Protein AF-A0A9D9QPD4-F1 (afdb_monomer)

Structure (mmCIF, N/CA/C/O backbone):
data_AF-A0A9D9QPD4-F1
#
_entry.id   AF-A0A9D9QPD4-F1
#
loop_
_atom_site.group_PDB
_atom_site.id
_atom_site.type_symbol
_atom_site.label_atom_id
_atom_site.label_alt_id
_atom_site.label_comp_id
_atom_site.label_asym_id
_atom_site.label_entity_id
_atom_site.label_seq_id
_atom_site.pdbx_PDB_ins_code
_atom_site.Cartn_x
_atom_site.Cartn_y
_atom_site.Cartn_z
_atom_site.occupancy
_atom_site.B_iso_or_equiv
_atom_site.auth_seq_id
_atom_site.auth_comp_id
_atom_site.auth_asym_id
_atom_site.auth_atom_id
_atom_site.pdbx_PDB_model_num
ATOM 1 N N . MET A 1 1 ? -30.833 -3.979 -1.685 1.00 44.59 1 MET A N 1
ATOM 2 C CA . MET A 1 1 ? -29.362 -3.898 -1.859 1.00 44.59 1 MET A CA 1
ATOM 3 C C . MET A 1 1 ? -28.664 -4.572 -0.679 1.00 44.59 1 MET A C 1
ATOM 5 O O . MET A 1 1 ? -28.770 -4.074 0.435 1.00 44.59 1 MET A O 1
ATOM 9 N N . LYS A 1 2 ? -27.985 -5.711 -0.883 1.00 48.25 2 LYS A N 1
ATOM 10 C CA . LYS A 1 2 ? -27.146 -6.336 0.158 1.00 48.25 2 LYS A CA 1
ATOM 11 C C . LYS A 1 2 ? -25.923 -5.444 0.402 1.00 48.25 2 LYS A C 1
ATOM 13 O O . LYS A 1 2 ? -25.152 -5.210 -0.525 1.00 48.25 2 LYS A O 1
ATOM 18 N N . LYS A 1 3 ? -25.728 -4.946 1.628 1.00 60.19 3 LYS A N 1
ATOM 19 C CA . LYS A 1 3 ? -24.454 -4.318 2.011 1.00 60.19 3 LYS A CA 1
ATOM 20 C C . LYS A 1 3 ? -23.377 -5.399 1.958 1.00 60.19 3 LYS A C 1
ATOM 22 O O . LYS A 1 3 ? -23.458 -6.372 2.701 1.00 60.19 3 LYS A O 1
ATOM 27 N N . ILE A 1 4 ? -22.383 -5.236 1.087 1.00 68.31 4 ILE A N 1
ATOM 28 C CA . ILE A 1 4 ? -21.184 -6.077 1.100 1.00 68.31 4 ILE A CA 1
ATOM 29 C C . ILE A 1 4 ? -20.449 -5.763 2.405 1.00 68.31 4 ILE A C 1
ATOM 31 O O . ILE A 1 4 ? -19.810 -4.717 2.543 1.00 68.31 4 ILE A O 1
ATOM 35 N N . VAL A 1 5 ? -20.601 -6.641 3.395 1.00 77.00 5 VAL A N 1
ATOM 36 C CA . VAL A 1 5 ? -19.875 -6.538 4.659 1.00 77.00 5 VAL A CA 1
ATOM 37 C C . VAL A 1 5 ? -18.474 -7.071 4.404 1.00 77.00 5 VAL A C 1
ATOM 39 O O . VAL A 1 5 ? -18.259 -8.273 4.277 1.00 77.00 5 VAL A O 1
ATOM 42 N N . VAL A 1 6 ? -17.514 -6.159 4.284 1.00 82.56 6 VAL A N 1
ATOM 43 C CA . VAL A 1 6 ? -16.104 -6.538 4.212 1.00 82.56 6 VAL A CA 1
ATOM 44 C C . VAL A 1 6 ? -15.693 -7.078 5.578 1.00 82.56 6 VAL A C 1
ATOM 46 O O . VAL A 1 6 ? -15.839 -6.385 6.587 1.00 82.56 6 VAL A O 1
ATOM 49 N N . THR A 1 7 ? -15.202 -8.315 5.605 1.00 88.31 7 THR A N 1
ATOM 50 C CA . THR A 1 7 ? -14.718 -8.971 6.821 1.00 88.31 7 THR A CA 1
ATOM 51 C C . THR A 1 7 ? -13.210 -8.781 6.967 1.00 88.31 7 THR A C 1
ATOM 53 O O . THR A 1 7 ? -12.479 -8.653 5.983 1.00 88.31 7 THR A O 1
ATOM 56 N N . LYS A 1 8 ? -12.729 -8.825 8.213 1.00 88.19 8 LYS A N 1
ATOM 57 C CA . LYS A 1 8 ? -11.295 -8.801 8.536 1.00 88.19 8 LYS A CA 1
ATOM 58 C C . LYS A 1 8 ? -10.518 -9.904 7.813 1.00 88.19 8 LYS A C 1
ATOM 60 O O . LYS A 1 8 ? -9.430 -9.656 7.306 1.00 88.19 8 LYS A O 1
ATOM 65 N N . LYS A 1 9 ? -11.107 -11.107 7.736 1.00 89.56 9 LYS A N 1
ATOM 66 C CA . LYS A 1 9 ? -10.527 -12.272 7.051 1.00 89.56 9 LYS A CA 1
ATOM 67 C C . LYS A 1 9 ? -10.324 -11.997 5.564 1.00 89.56 9 LYS A C 1
ATOM 69 O O . LYS A 1 9 ? -9.241 -12.254 5.056 1.00 89.56 9 LYS A O 1
ATOM 74 N N . ASN A 1 10 ? -11.319 -11.417 4.892 1.00 89.94 10 ASN A N 1
ATOM 75 C CA . ASN A 1 10 ? -11.216 -11.112 3.465 1.00 89.94 10 ASN A CA 1
ATOM 76 C C . ASN A 1 10 ? -10.105 -10.092 3.194 1.00 89.94 10 ASN A C 1
ATOM 78 O O . ASN A 1 10 ? -9.313 -10.295 2.283 1.00 89.94 10 ASN A O 1
ATOM 82 N N . VAL A 1 11 ? -10.011 -9.027 4.002 1.00 89.25 11 VAL A N 1
ATOM 83 C CA . VAL A 1 11 ? -8.949 -8.017 3.840 1.00 89.25 11 VAL A CA 1
ATOM 84 C C . VAL A 1 11 ? -7.570 -8.623 4.071 1.00 89.25 11 VAL A C 1
ATOM 86 O O . VAL A 1 11 ? -6.664 -8.366 3.286 1.00 89.25 11 VAL A O 1
ATOM 89 N N . LEU A 1 12 ? -7.417 -9.460 5.100 1.00 89.69 12 LEU A N 1
ATOM 90 C CA . LEU A 1 12 ? -6.155 -10.141 5.378 1.00 89.69 12 LEU A CA 1
ATOM 91 C C . LEU A 1 12 ? -5.752 -11.085 4.235 1.00 89.69 12 LEU A C 1
ATOM 93 O O . LEU A 1 12 ? -4.613 -11.033 3.788 1.00 89.69 12 LEU A O 1
ATOM 97 N N . ILE A 1 13 ? -6.681 -11.906 3.734 1.00 91.88 13 ILE A N 1
ATOM 98 C CA . ILE A 1 13 ? -6.419 -12.834 2.623 1.00 91.88 13 ILE A CA 1
ATOM 99 C C . ILE A 1 13 ? -6.023 -12.063 1.362 1.00 91.88 13 ILE A C 1
ATOM 101 O O . ILE A 1 13 ? -5.030 -12.407 0.733 1.00 91.88 13 ILE A O 1
ATOM 105 N N . ILE A 1 14 ? -6.753 -11.000 1.012 1.00 90.50 14 ILE A N 1
ATOM 106 C CA . ILE A 1 14 ? -6.449 -10.184 -0.172 1.00 90.50 14 ILE A CA 1
ATOM 107 C C . ILE A 1 14 ? -5.083 -9.505 -0.029 1.00 90.50 14 ILE A C 1
ATOM 109 O O . ILE A 1 14 ? -4.306 -9.513 -0.979 1.00 90.50 14 ILE A O 1
ATOM 113 N N . ALA A 1 15 ? -4.764 -8.953 1.146 1.00 89.75 15 ALA A N 1
ATOM 114 C CA . ALA A 1 15 ? -3.470 -8.320 1.387 1.00 89.75 15 ALA A CA 1
ATOM 115 C C . ALA A 1 15 ? -2.311 -9.326 1.294 1.00 89.75 1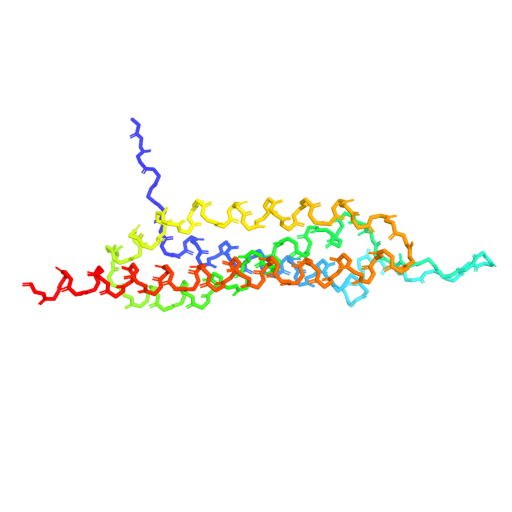5 ALA A C 1
ATOM 117 O O . ALA A 1 15 ? -1.293 -9.030 0.675 1.00 89.75 15 ALA A O 1
ATOM 118 N N . LEU A 1 16 ? -2.479 -10.528 1.857 1.00 91.38 16 LEU A N 1
ATOM 119 C CA . LEU A 1 16 ? -1.482 -11.596 1.773 1.00 91.38 16 LEU A CA 1
ATOM 120 C C . LEU A 1 16 ? -1.302 -12.095 0.337 1.00 91.38 16 LEU A C 1
ATOM 122 O O . LEU A 1 16 ? -0.173 -12.166 -0.136 1.00 91.38 16 LEU A O 1
ATOM 126 N N . LEU A 1 17 ? -2.394 -12.388 -0.376 1.00 93.25 17 LEU A N 1
ATOM 127 C CA . LEU A 1 17 ? -2.333 -12.811 -1.777 1.00 93.25 17 LEU A CA 1
ATOM 128 C C . LEU A 1 17 ? -1.691 -11.736 -2.654 1.00 93.25 17 LEU A C 1
ATOM 130 O O . LEU A 1 17 ? -0.827 -12.051 -3.463 1.00 93.25 17 LEU A O 1
ATOM 134 N N . GLY A 1 18 ? -2.061 -10.469 -2.465 1.00 89.88 18 GLY A N 1
ATOM 135 C CA . GLY A 1 18 ? -1.479 -9.360 -3.212 1.00 89.88 18 GLY A CA 1
ATOM 136 C C . GLY A 1 18 ? 0.022 -9.198 -2.965 1.00 89.88 18 GLY A C 1
ATOM 137 O O . GLY A 1 18 ? 0.761 -8.946 -3.913 1.00 89.88 18 GLY A O 1
ATOM 138 N N . LEU A 1 19 ? 0.498 -9.412 -1.733 1.00 90.44 19 LEU A N 1
ATOM 139 C CA . LEU A 1 19 ? 1.934 -9.413 -1.438 1.00 90.44 19 LEU A CA 1
ATOM 140 C C . LEU A 1 19 ? 2.663 -10.623 -2.016 1.00 90.44 19 LEU A C 1
ATOM 142 O O . LEU A 1 19 ? 3.767 -10.459 -2.520 1.00 90.44 19 LEU A O 1
ATOM 146 N N . ILE A 1 20 ? 2.063 -11.815 -1.976 1.00 91.88 20 ILE A N 1
ATOM 147 C CA . ILE A 1 20 ? 2.650 -13.010 -2.599 1.00 91.88 20 ILE A CA 1
ATOM 148 C C . ILE A 1 20 ? 2.792 -12.785 -4.106 1.00 91.88 20 ILE A C 1
ATOM 150 O O . ILE A 1 20 ? 3.873 -12.978 -4.653 1.00 91.88 20 ILE A O 1
ATOM 154 N N . VAL A 1 21 ? 1.732 -12.310 -4.766 1.00 91.31 21 VAL A N 1
ATOM 155 C CA . VAL A 1 21 ? 1.757 -11.977 -6.197 1.00 91.31 21 VAL A CA 1
ATOM 156 C C . VAL A 1 21 ? 2.813 -10.911 -6.480 1.00 91.31 21 VAL A C 1
ATOM 158 O O . VAL A 1 21 ? 3.628 -11.082 -7.379 1.00 91.31 21 VAL A O 1
ATOM 161 N N . SER A 1 22 ? 2.858 -9.844 -5.681 1.00 89.75 22 SER A N 1
ATOM 162 C CA . SER A 1 22 ? 3.879 -8.803 -5.804 1.00 89.75 22 SER A CA 1
ATOM 163 C C . SER A 1 22 ? 5.301 -9.357 -5.656 1.00 89.75 22 SER A C 1
ATOM 165 O O . SER A 1 22 ? 6.177 -9.007 -6.443 1.00 89.75 22 SER A O 1
ATOM 167 N N . TYR A 1 23 ? 5.543 -10.244 -4.690 1.00 89.25 23 TYR A N 1
ATOM 168 C CA . TYR A 1 23 ? 6.850 -10.857 -4.469 1.00 89.25 23 TYR A CA 1
ATOM 169 C C . TYR A 1 23 ? 7.273 -11.742 -5.644 1.00 89.25 23 TYR A C 1
ATOM 171 O O . TYR A 1 23 ? 8.410 -11.642 -6.104 1.00 89.25 23 TYR A O 1
ATOM 179 N N . VAL A 1 24 ? 6.351 -12.555 -6.167 1.00 89.31 24 VAL A N 1
ATOM 180 C CA . VAL A 1 24 ? 6.593 -13.407 -7.339 1.00 89.31 24 VAL A CA 1
ATOM 181 C C . VAL A 1 24 ? 6.930 -12.558 -8.566 1.00 89.31 24 VAL A C 1
ATOM 183 O O . VAL A 1 24 ? 7.931 -12.812 -9.230 1.00 89.31 24 VAL A O 1
ATOM 186 N N . LEU A 1 25 ? 6.154 -11.500 -8.824 1.00 86.62 25 LEU A N 1
ATOM 187 C CA . LEU A 1 25 ? 6.379 -10.592 -9.955 1.00 86.62 25 LEU A CA 1
ATOM 188 C C . LEU A 1 25 ? 7.660 -9.750 -9.819 1.00 86.62 25 LEU A C 1
ATOM 190 O O . LEU A 1 25 ? 8.243 -9.370 -10.830 1.00 86.62 25 LEU A O 1
ATOM 194 N N . ASN A 1 26 ? 8.116 -9.470 -8.593 1.00 84.19 26 ASN A N 1
ATOM 195 C CA . ASN A 1 26 ? 9.393 -8.794 -8.343 1.00 84.19 26 ASN A CA 1
ATOM 196 C C . ASN A 1 26 ? 10.611 -9.717 -8.510 1.00 84.19 26 ASN A C 1
ATOM 198 O O . ASN A 1 26 ? 11.715 -9.215 -8.683 1.00 84.19 26 ASN A O 1
ATOM 202 N N . ASN A 1 27 ? 10.436 -11.042 -8.472 1.00 85.19 27 ASN A N 1
ATOM 203 C CA . ASN A 1 27 ? 11.535 -12.010 -8.560 1.00 85.19 27 ASN A CA 1
ATOM 204 C C . ASN A 1 27 ? 11.337 -13.007 -9.718 1.00 85.19 27 ASN A C 1
ATOM 206 O O . ASN A 1 27 ? 11.417 -14.220 -9.502 1.00 85.19 27 ASN A O 1
ATOM 210 N N . PRO A 1 28 ? 11.089 -12.543 -10.959 1.00 84.56 28 PRO A N 1
ATOM 211 C CA . PRO A 1 28 ? 10.693 -13.427 -12.052 1.00 84.56 28 PRO A CA 1
ATOM 212 C C . PRO A 1 28 ? 11.784 -14.444 -12.429 1.00 84.56 28 PRO A C 1
ATOM 214 O O . PRO A 1 28 ? 11.455 -15.564 -12.812 1.00 84.56 28 PRO A O 1
ATOM 217 N N . LEU A 1 29 ? 13.062 -14.097 -12.232 1.00 82.94 29 LEU A N 1
ATOM 218 C CA . LEU A 1 29 ? 14.215 -14.992 -12.402 1.00 82.94 29 LEU A CA 1
ATOM 219 C C . LEU A 1 29 ? 14.203 -16.164 -11.411 1.00 82.94 29 LEU A C 1
ATOM 221 O O . LEU A 1 29 ? 14.407 -17.308 -11.806 1.00 82.94 29 LEU A O 1
ATOM 225 N N . PHE A 1 30 ? 13.925 -15.899 -10.130 1.00 85.25 30 PHE A N 1
ATOM 226 C CA . PHE A 1 30 ? 13.893 -16.936 -9.091 1.00 85.25 30 PHE A CA 1
ATOM 227 C C . PHE A 1 30 ? 12.766 -17.947 -9.329 1.00 85.25 30 PHE A C 1
ATOM 229 O O . PHE A 1 30 ? 12.935 -19.141 -9.098 1.00 85.25 30 PHE A O 1
ATOM 236 N N . PHE A 1 31 ? 11.622 -17.469 -9.822 1.00 86.19 31 PHE A N 1
ATOM 237 C CA . PHE A 1 31 ? 10.461 -18.304 -10.123 1.00 86.19 31 PHE A CA 1
ATOM 238 C C . PHE A 1 31 ? 10.478 -18.903 -11.540 1.00 86.19 31 PHE A C 1
ATOM 240 O O . PHE A 1 31 ? 9.531 -19.596 -11.907 1.00 86.19 31 PHE A O 1
ATOM 247 N N . GLY A 1 32 ? 11.524 -18.652 -12.340 1.00 82.12 32 GLY A N 1
ATOM 248 C CA . GLY A 1 32 ? 11.643 -19.172 -13.707 1.00 82.12 32 GLY A CA 1
ATOM 249 C C . GLY A 1 32 ? 10.568 -18.650 -14.669 1.00 82.12 32 GLY A C 1
ATOM 250 O O . GLY A 1 32 ? 10.244 -19.315 -15.648 1.00 82.12 32 GLY A O 1
ATOM 251 N N . ILE A 1 33 ? 9.989 -17.481 -14.381 1.00 81.44 33 ILE A N 1
ATOM 252 C CA . ILE A 1 33 ? 8.948 -16.842 -15.204 1.00 81.44 33 ILE A CA 1
ATOM 253 C C . ILE A 1 33 ? 9.554 -16.296 -16.502 1.00 81.44 33 ILE A C 1
ATOM 255 O O . ILE A 1 33 ? 8.881 -16.219 -17.529 1.00 81.44 33 ILE A O 1
ATOM 259 N N . CYS A 1 34 ? 10.834 -15.936 -16.467 1.00 79.50 34 CYS A N 1
ATOM 260 C CA . CYS A 1 34 ? 11.609 -15.545 -17.631 1.00 79.50 34 CYS A CA 1
ATOM 261 C C . CYS A 1 34 ? 13.094 -15.875 -17.395 1.00 79.50 34 CYS A C 1
ATOM 263 O O . CYS A 1 34 ? 13.501 -16.186 -16.271 1.00 79.50 34 CYS A O 1
ATOM 265 N N . PHE A 1 35 ? 13.903 -15.773 -18.451 1.00 78.00 35 PHE A N 1
ATOM 266 C CA . PHE A 1 35 ? 15.353 -15.945 -18.390 1.00 78.00 35 PHE A CA 1
ATOM 267 C C . PHE A 1 35 ? 16.054 -14.704 -18.935 1.00 78.00 35 PHE A C 1
ATOM 269 O O . PHE A 1 35 ? 15.610 -14.130 -19.931 1.00 78.00 35 PHE A O 1
ATOM 276 N N . ASP A 1 36 ? 17.158 -14.318 -18.300 1.00 76.19 36 ASP A N 1
ATOM 277 C CA . ASP A 1 36 ? 18.050 -13.307 -18.856 1.00 76.19 36 ASP A CA 1
ATOM 278 C C . ASP A 1 36 ? 18.690 -13.848 -20.139 1.00 76.19 36 ASP A C 1
ATOM 280 O O . ASP A 1 36 ? 19.257 -14.945 -20.159 1.00 76.19 36 ASP A O 1
ATOM 284 N N . ALA A 1 37 ? 18.597 -13.072 -21.217 1.00 72.94 37 ALA A N 1
ATOM 285 C CA . ALA A 1 37 ? 19.202 -13.409 -22.496 1.00 72.94 37 ALA A CA 1
ATOM 286 C C . ALA A 1 37 ? 20.334 -12.428 -22.809 1.00 72.94 37 ALA A C 1
ATOM 288 O O . ALA A 1 37 ? 20.137 -11.213 -22.896 1.00 72.94 37 ALA A O 1
ATOM 289 N N . TYR A 1 38 ? 21.529 -12.975 -23.015 1.00 72.88 38 TYR A N 1
ATOM 290 C CA . TYR A 1 38 ? 22.673 -12.227 -23.517 1.00 72.88 38 TYR A CA 1
ATOM 291 C C . TYR A 1 38 ? 22.624 -12.238 -25.046 1.00 72.88 38 TYR A C 1
ATOM 293 O O . TYR A 1 38 ? 22.81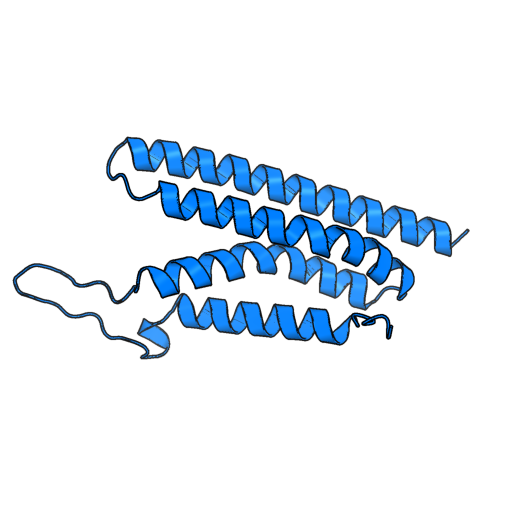5 -13.283 -25.667 1.00 72.88 38 TYR A O 1
ATOM 301 N N . ALA A 1 39 ? 22.357 -11.085 -25.657 1.00 72.75 39 ALA A N 1
ATOM 302 C CA . ALA A 1 39 ? 22.428 -10.903 -27.104 1.00 72.75 39 ALA A CA 1
ATOM 303 C C . ALA A 1 39 ? 23.696 -10.120 -27.479 1.00 72.75 39 ALA A C 1
ATOM 305 O O . ALA A 1 39 ? 24.232 -9.361 -26.670 1.00 72.75 39 ALA A O 1
ATOM 306 N N . LEU A 1 40 ? 24.154 -10.233 -28.733 1.00 72.19 40 LEU A N 1
ATOM 307 C CA . LEU A 1 40 ? 25.267 -9.413 -29.248 1.00 72.19 40 LEU A CA 1
ATOM 308 C C . LEU A 1 40 ? 24.999 -7.898 -29.123 1.00 72.19 40 LEU A C 1
ATOM 310 O O . LEU A 1 40 ? 25.937 -7.109 -29.086 1.00 72.19 40 LEU A O 1
ATOM 314 N N . SER A 1 41 ? 23.726 -7.496 -29.053 1.00 72.44 41 SER A N 1
ATOM 315 C CA . SER A 1 41 ? 23.274 -6.112 -28.887 1.00 72.44 41 SER A CA 1
ATOM 316 C C . SER A 1 41 ? 23.194 -5.640 -27.428 1.00 72.44 41 SER A C 1
ATOM 318 O O . SER A 1 41 ? 22.810 -4.496 -27.193 1.00 72.44 41 SER A O 1
ATOM 320 N N . GLY A 1 42 ? 23.518 -6.494 -26.450 1.00 68.06 42 GLY A N 1
ATOM 321 C CA . GLY A 1 42 ? 23.482 -6.171 -25.022 1.00 68.06 42 GLY A CA 1
ATOM 322 C C . GLY A 1 42 ? 22.682 -7.163 -24.173 1.00 68.06 42 GLY A C 1
ATOM 323 O O . GLY A 1 42 ? 22.218 -8.204 -24.642 1.00 68.06 42 GLY A O 1
ATOM 324 N N . HIS A 1 43 ? 22.547 -6.828 -22.889 1.00 68.44 43 HIS A N 1
ATOM 325 C CA . HIS A 1 43 ? 21.824 -7.625 -21.897 1.00 68.44 43 HIS A CA 1
ATOM 326 C C . HIS A 1 43 ? 20.326 -7.297 -21.950 1.00 68.44 43 HIS A C 1
ATOM 328 O O . HIS A 1 43 ? 19.938 -6.142 -21.752 1.00 68.44 43 HIS A O 1
ATOM 334 N N . VAL A 1 44 ? 19.488 -8.289 -22.267 1.00 68.50 44 VAL A N 1
ATOM 335 C CA . VAL A 1 44 ? 18.029 -8.136 -22.244 1.00 68.50 44 VAL A CA 1
ATOM 336 C C . VAL A 1 44 ? 17.539 -8.53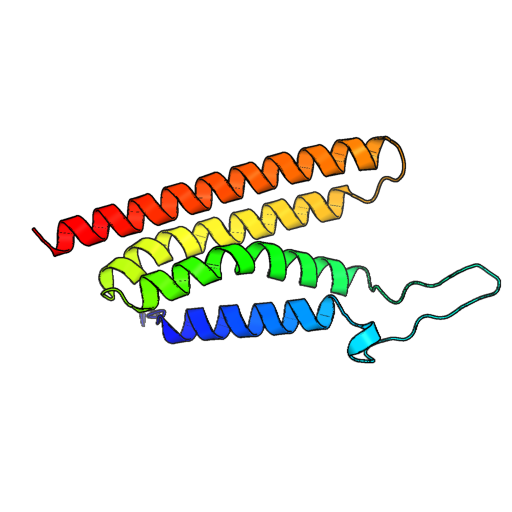0 -20.860 1.00 68.50 44 VAL A C 1
ATOM 338 O O . VAL A 1 44 ? 17.404 -9.714 -20.551 1.00 68.50 44 VAL A O 1
ATOM 341 N N . TYR A 1 45 ? 17.266 -7.519 -20.037 1.00 69.00 45 TYR A N 1
ATOM 342 C CA . TYR A 1 45 ? 16.720 -7.729 -18.704 1.00 69.00 45 TYR A CA 1
ATOM 343 C C . TYR A 1 45 ? 15.347 -8.398 -18.780 1.00 69.00 45 TYR A C 1
ATOM 345 O O . TYR A 1 45 ? 14.426 -7.897 -19.425 1.00 69.00 45 TYR A O 1
ATOM 353 N N . CYS A 1 46 ? 15.205 -9.479 -18.020 1.00 71.94 46 CYS A N 1
ATOM 354 C CA . CYS A 1 46 ? 13.979 -10.245 -17.781 1.00 71.94 46 CYS A CA 1
ATOM 355 C C . CYS A 1 46 ? 12.789 -9.432 -17.231 1.00 71.94 46 CYS A C 1
ATOM 357 O O . CYS A 1 46 ? 11.685 -9.951 -17.063 1.00 71.94 46 CYS A O 1
ATOM 359 N N . HIS A 1 47 ? 12.997 -8.170 -16.859 1.00 67.69 47 HIS A N 1
ATOM 360 C CA . HIS A 1 47 ? 11.938 -7.349 -16.295 1.00 67.69 47 HIS A CA 1
ATOM 361 C C . HIS A 1 47 ? 11.019 -6.817 -17.393 1.00 67.69 47 HIS A C 1
ATOM 363 O O . HIS A 1 47 ? 11.273 -5.774 -17.997 1.00 67.69 47 HIS A O 1
ATOM 369 N N . ASP A 1 48 ? 9.895 -7.506 -17.600 1.00 67.19 48 ASP A N 1
ATOM 370 C CA . ASP A 1 48 ? 8.752 -6.902 -18.275 1.00 67.19 48 ASP A CA 1
ATOM 371 C C . ASP A 1 48 ? 8.328 -5.645 -17.493 1.00 67.19 48 ASP A C 1
ATOM 373 O O . ASP A 1 48 ? 8.044 -5.696 -16.289 1.00 67.19 48 ASP A O 1
ATOM 377 N N . LYS A 1 49 ? 8.289 -4.504 -18.192 1.00 69.50 49 LYS A N 1
ATOM 378 C CA . LYS A 1 49 ? 7.877 -3.202 -17.650 1.00 69.50 49 LYS A CA 1
ATOM 379 C C . LYS A 1 49 ? 6.511 -3.290 -16.968 1.00 69.50 49 LYS A C 1
ATOM 381 O O . LYS A 1 49 ? 6.284 -2.606 -15.972 1.00 69.50 49 LYS A O 1
ATOM 386 N N . PHE A 1 50 ? 5.614 -4.138 -17.478 1.00 69.25 50 PHE A N 1
ATOM 387 C CA . PHE A 1 50 ? 4.291 -4.335 -16.892 1.00 69.25 50 PHE A C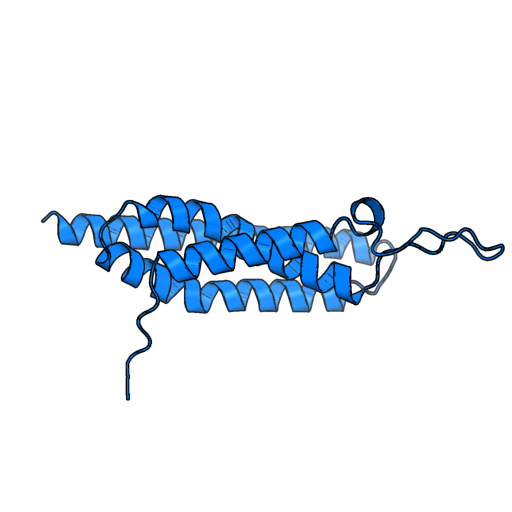A 1
ATOM 388 C C . PHE A 1 50 ? 4.348 -5.084 -15.553 1.00 69.25 50 PHE A C 1
ATOM 390 O O . PHE A 1 50 ? 3.729 -4.653 -14.577 1.00 69.25 50 PHE A O 1
ATOM 397 N N . GLY A 1 51 ? 5.126 -6.169 -15.483 1.00 74.38 51 GLY A N 1
ATOM 398 C CA . GLY A 1 51 ? 5.315 -6.950 -14.259 1.00 74.38 51 GLY A CA 1
ATOM 399 C C . GLY A 1 51 ? 5.945 -6.123 -13.141 1.00 74.38 51 GLY A C 1
ATOM 400 O O . GLY A 1 51 ? 5.455 -6.152 -12.014 1.00 74.38 51 GLY A O 1
ATOM 401 N N . TYR A 1 52 ? 6.957 -5.320 -13.480 1.00 75.69 52 TYR A N 1
ATOM 402 C CA . TYR A 1 52 ? 7.628 -4.414 -12.546 1.00 75.69 52 TYR A CA 1
ATOM 403 C C . TYR A 1 52 ? 6.695 -3.317 -12.010 1.00 75.69 52 TYR A C 1
ATOM 405 O O . TYR A 1 52 ? 6.658 -3.057 -10.808 1.00 75.69 52 TYR A O 1
ATOM 413 N N . LEU A 1 53 ? 5.889 -2.701 -12.882 1.00 80.81 53 LEU A N 1
ATOM 414 C CA . LEU A 1 53 ? 4.916 -1.687 -12.476 1.00 80.81 53 LEU A CA 1
ATOM 415 C C . LEU A 1 53 ? 3.881 -2.270 -11.508 1.00 80.81 53 LEU A C 1
ATOM 417 O O . LEU A 1 53 ? 3.634 -1.715 -10.437 1.00 80.81 53 LEU A O 1
ATOM 421 N N . LEU A 1 54 ? 3.275 -3.401 -11.876 1.00 82.06 54 LEU A N 1
ATOM 422 C CA . LEU A 1 54 ? 2.241 -4.039 -11.068 1.00 82.06 54 LEU A CA 1
ATOM 423 C C . LEU A 1 54 ? 2.798 -4.526 -9.725 1.00 82.06 54 LEU A C 1
ATOM 425 O O . LEU A 1 54 ? 2.150 -4.353 -8.689 1.00 82.06 54 LEU A O 1
ATOM 429 N N . SER A 1 55 ? 4.003 -5.100 -9.725 1.00 83.44 55 SER A N 1
ATOM 430 C CA . SER A 1 55 ? 4.662 -5.573 -8.512 1.00 83.44 55 SER A CA 1
ATOM 431 C C . SER A 1 55 ? 4.973 -4.420 -7.557 1.00 83.44 55 SER A C 1
ATOM 433 O O . SER A 1 55 ? 4.675 -4.543 -6.367 1.00 83.44 55 SER A O 1
ATOM 435 N N . HIS A 1 56 ? 5.484 -3.292 -8.067 1.00 82.56 56 HIS A N 1
ATOM 436 C CA . HIS A 1 56 ? 5.752 -2.082 -7.290 1.00 82.56 56 HIS A CA 1
ATOM 437 C C . HIS A 1 56 ? 4.471 -1.506 -6.691 1.00 82.56 56 HIS A C 1
ATOM 439 O O . HIS A 1 56 ? 4.415 -1.276 -5.484 1.00 82.56 56 HIS A O 1
ATOM 445 N N . LEU A 1 57 ? 3.417 -1.338 -7.495 1.00 86.31 57 LEU A N 1
ATOM 446 C CA . LEU A 1 57 ? 2.133 -0.809 -7.024 1.00 86.31 57 LEU A CA 1
ATOM 447 C C . LEU A 1 57 ? 1.554 -1.646 -5.883 1.00 86.31 57 LEU A C 1
ATOM 449 O O . LEU A 1 57 ? 1.156 -1.103 -4.853 1.00 86.31 57 LEU A O 1
ATOM 453 N N . LEU A 1 58 ? 1.530 -2.970 -6.053 1.00 86.38 58 LEU A N 1
ATOM 454 C CA . LEU A 1 58 ? 1.015 -3.883 -5.037 1.00 86.38 58 LEU A CA 1
ATOM 455 C C . LEU A 1 58 ? 1.883 -3.880 -3.779 1.00 86.38 58 LEU A C 1
ATOM 457 O O . LEU A 1 58 ? 1.341 -3.854 -2.675 1.00 86.38 58 LEU A O 1
ATOM 461 N N . PHE A 1 59 ? 3.210 -3.872 -3.927 1.00 85.81 59 PHE A N 1
ATOM 462 C CA . PHE A 1 59 ? 4.128 -3.864 -2.791 1.00 85.81 59 PHE A CA 1
ATOM 463 C C . PHE A 1 59 ? 3.928 -2.609 -1.940 1.00 85.81 59 PHE A C 1
ATOM 465 O O . PHE A 1 59 ? 3.628 -2.698 -0.750 1.00 85.81 59 PHE A O 1
ATOM 472 N N . PHE A 1 60 ? 4.026 -1.440 -2.571 1.00 84.56 60 PHE A N 1
ATOM 473 C CA . PHE A 1 60 ? 3.940 -0.147 -1.906 1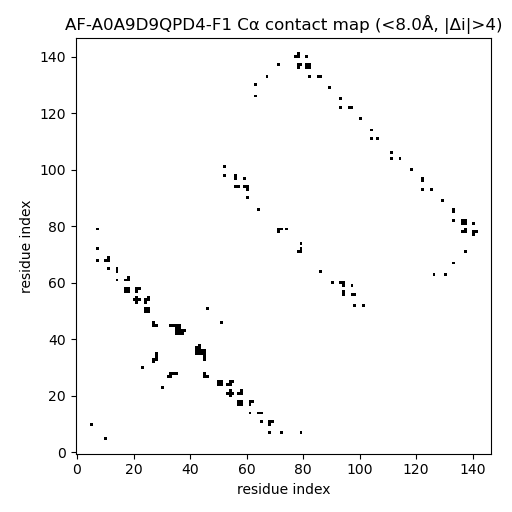.00 84.56 60 PHE A CA 1
ATOM 474 C C . PHE A 1 60 ? 2.556 0.103 -1.296 1.00 84.56 60 PHE A C 1
ATOM 476 O O . PHE A 1 60 ? 2.450 0.574 -0.166 1.00 84.56 60 PHE A O 1
ATOM 483 N N . ALA A 1 61 ? 1.480 -0.306 -1.969 1.00 85.69 61 ALA A N 1
ATOM 484 C CA . ALA A 1 61 ? 0.138 -0.156 -1.421 1.00 85.69 61 ALA A CA 1
ATOM 485 C C . ALA A 1 61 ? -0.149 -1.097 -0.238 1.00 85.69 61 ALA A C 1
ATOM 487 O O . ALA A 1 61 ? -0.820 -0.697 0.714 1.00 85.69 61 ALA A O 1
ATOM 488 N N . LEU A 1 62 ? 0.319 -2.351 -0.283 1.00 87.31 62 LEU A N 1
ATOM 489 C CA . LEU A 1 62 ? -0.075 -3.380 0.689 1.00 87.31 62 LEU A CA 1
ATOM 490 C C . LEU A 1 62 ? 0.867 -3.490 1.889 1.00 87.31 62 LEU A C 1
ATOM 492 O O . LEU A 1 62 ? 0.402 -3.804 2.989 1.00 87.31 62 LEU A O 1
ATOM 496 N N . MET A 1 63 ? 2.158 -3.199 1.712 1.00 87.56 63 MET A N 1
ATOM 497 C CA . MET A 1 63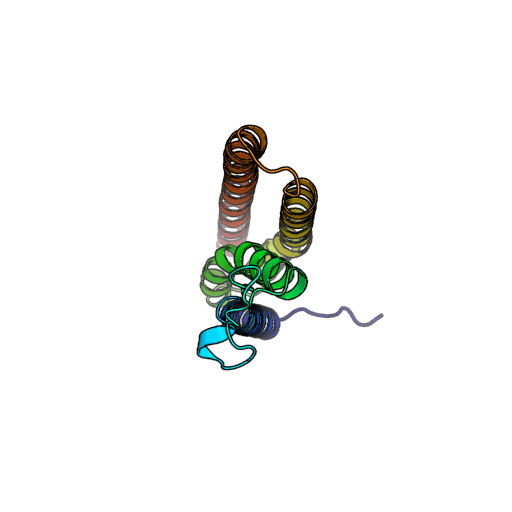 ? 3.163 -3.257 2.777 1.00 87.56 63 MET A CA 1
ATOM 498 C C . MET A 1 63 ? 2.773 -2.451 4.032 1.00 87.56 63 MET A C 1
ATOM 500 O O . MET A 1 63 ? 2.773 -3.034 5.119 1.00 87.56 63 MET A O 1
ATOM 504 N N . PRO A 1 64 ? 2.342 -1.176 3.944 1.00 85.44 64 PRO A N 1
ATOM 505 C CA . PRO A 1 64 ? 1.941 -0.411 5.125 1.00 85.44 64 PRO A CA 1
ATOM 506 C C . PRO A 1 64 ? 0.560 -0.809 5.649 1.00 85.44 64 PRO A C 1
ATOM 508 O O . PRO A 1 64 ? 0.272 -0.592 6.821 1.00 85.44 64 PRO A O 1
ATOM 511 N N . VAL A 1 65 ? -0.311 -1.390 4.820 1.00 87.19 65 VAL A N 1
ATOM 512 C CA . VAL A 1 65 ? -1.664 -1.806 5.224 1.00 87.19 65 VAL A CA 1
ATOM 513 C C . VAL A 1 65 ? -1.601 -3.025 6.142 1.00 87.19 65 VAL A C 1
ATOM 515 O O . VAL A 1 65 ? -2.344 -3.103 7.122 1.00 87.19 65 VAL A O 1
ATOM 518 N N . LEU A 1 66 ? -0.699 -3.962 5.858 1.00 89.75 66 LEU A N 1
ATOM 519 C CA . LEU A 1 66 ? -0.595 -5.238 6.558 1.00 89.75 66 LEU A CA 1
ATOM 520 C C . LEU A 1 66 ? -0.401 -5.126 8.086 1.00 89.75 66 LEU A C 1
ATOM 522 O O . LEU A 1 66 ? -1.181 -5.761 8.805 1.00 89.75 66 LEU A O 1
ATOM 526 N N . PRO A 1 67 ? 0.538 -4.324 8.634 1.00 89.38 67 PRO A N 1
ATOM 527 C CA . PRO A 1 67 ? 0.686 -4.196 10.085 1.00 89.38 67 PRO A CA 1
ATOM 528 C C . PRO A 1 67 ? -0.588 -3.658 10.749 1.00 89.38 67 PRO A C 1
ATOM 530 O O . PRO A 1 67 ? -0.986 -4.156 11.802 1.00 89.38 67 PRO A O 1
ATOM 533 N N . PHE A 1 68 ? -1.293 -2.711 10.118 1.00 89.62 68 PHE A N 1
ATOM 534 C CA . PHE A 1 68 ? -2.567 -2.216 10.648 1.00 89.62 68 PHE A CA 1
ATOM 535 C C . PHE A 1 68 ? -3.667 -3.268 10.587 1.00 89.62 68 PHE A C 1
ATOM 537 O O . PHE A 1 68 ? -4.416 -3.403 11.554 1.00 89.62 68 PHE A O 1
ATOM 544 N N . VAL A 1 69 ? -3.747 -4.051 9.507 1.00 89.44 69 VAL A N 1
ATOM 545 C CA . VAL A 1 69 ? -4.703 -5.161 9.425 1.00 89.44 69 VAL A CA 1
ATOM 546 C C . VAL A 1 69 ? -4.460 -6.147 10.562 1.00 89.44 69 VAL A C 1
ATOM 548 O O . VAL A 1 69 ? -5.423 -6.501 11.233 1.00 89.44 69 VAL A O 1
ATOM 551 N N . ILE A 1 70 ? -3.210 -6.530 10.850 1.00 90.12 70 ILE A N 1
ATOM 552 C CA . ILE A 1 70 ? -2.877 -7.427 11.972 1.00 90.12 70 ILE A CA 1
ATOM 553 C C . ILE A 1 70 ? -3.299 -6.821 13.317 1.00 90.12 70 ILE A C 1
ATOM 555 O O . ILE A 1 70 ? -3.968 -7.483 14.114 1.00 90.12 70 ILE A O 1
ATOM 559 N N . ILE A 1 71 ? -2.943 -5.557 13.571 1.00 89.88 71 ILE A N 1
ATOM 560 C CA . ILE A 1 71 ? -3.276 -4.858 14.822 1.00 89.88 71 ILE A CA 1
ATOM 561 C C . ILE A 1 71 ? -4.793 -4.828 15.031 1.00 89.88 71 ILE A C 1
ATOM 563 O O . ILE A 1 71 ? -5.296 -5.165 16.104 1.00 89.88 71 ILE A O 1
ATOM 567 N N . VAL A 1 72 ? -5.532 -4.442 13.994 1.00 88.81 72 VAL A N 1
ATOM 568 C CA . VAL A 1 72 ? -6.981 -4.249 14.038 1.00 88.81 72 VAL A CA 1
ATOM 569 C C . VAL A 1 72 ? -7.738 -5.583 13.977 1.00 88.81 72 VAL A C 1
ATOM 571 O O . VAL A 1 72 ? -8.853 -5.678 14.495 1.00 88.81 72 VAL A O 1
ATOM 574 N N . TYR A 1 73 ? -7.131 -6.645 13.435 1.00 88.38 73 TYR A N 1
ATOM 575 C CA . TYR A 1 73 ? -7.688 -8.001 13.438 1.00 88.38 73 TYR A CA 1
ATOM 576 C C . TYR A 1 73 ? -7.990 -8.475 14.864 1.00 88.38 73 TYR A C 1
ATOM 578 O O . TYR A 1 73 ? -9.042 -9.063 15.111 1.00 88.38 73 TYR A O 1
ATOM 586 N N . ARG A 1 74 ? -7.104 -8.144 15.815 1.00 88.00 74 ARG A N 1
ATOM 587 C CA . ARG A 1 74 ? -7.240 -8.490 17.238 1.00 88.00 74 ARG A CA 1
ATOM 588 C C . ARG A 1 74 ? -8.171 -7.550 18.023 1.00 88.00 74 ARG A C 1
ATOM 590 O O . ARG A 1 74 ? -8.405 -7.777 19.207 1.00 88.00 74 ARG A O 1
ATOM 597 N N . MET A 1 75 ? -8.683 -6.486 17.402 1.00 88.31 75 MET A N 1
ATOM 598 C CA . MET A 1 75 ? -9.593 -5.515 18.028 1.00 88.31 75 MET A CA 1
ATOM 599 C C . MET A 1 75 ? -11.062 -5.829 17.717 1.00 88.31 75 MET A C 1
ATOM 601 O O . MET A 1 75 ? -11.357 -6.710 16.913 1.00 88.31 75 MET A O 1
ATOM 605 N N . ARG A 1 76 ? -12.007 -5.113 18.343 1.00 87.94 76 ARG A N 1
ATOM 606 C CA . ARG A 1 76 ? -13.443 -5.273 18.048 1.00 87.94 76 ARG A CA 1
ATOM 607 C C . ARG A 1 76 ? -13.778 -4.841 16.611 1.00 87.94 76 ARG A C 1
ATOM 609 O O . ARG A 1 76 ? -13.027 -4.083 15.989 1.00 87.94 76 ARG A O 1
ATOM 616 N N . ASP A 1 77 ? -14.874 -5.356 16.062 1.00 88.44 77 ASP A N 1
ATOM 617 C CA . ASP A 1 77 ? -15.250 -5.140 14.657 1.00 88.44 77 ASP A CA 1
ATOM 618 C C . ASP A 1 77 ? -15.546 -3.671 14.329 1.00 88.44 77 ASP A C 1
ATOM 620 O O . ASP A 1 77 ? -15.303 -3.234 13.206 1.00 88.44 77 ASP A O 1
ATOM 624 N N . GLU A 1 78 ? -15.978 -2.869 15.300 1.00 88.50 78 GLU A N 1
ATOM 625 C CA . GLU A 1 78 ? -16.268 -1.447 15.102 1.00 88.50 78 GLU A CA 1
ATOM 626 C C . GLU A 1 78 ? -14.990 -0.649 14.820 1.00 88.50 78 GLU A C 1
ATOM 628 O O . GLU A 1 78 ? -14.981 0.223 13.948 1.00 88.50 78 GLU A O 1
ATOM 633 N N . VAL A 1 79 ? -13.884 -0.993 15.495 1.00 89.62 79 VAL A N 1
ATOM 634 C CA . VAL A 1 79 ? -12.564 -0.385 15.250 1.00 89.62 79 VAL A CA 1
ATOM 635 C C . VAL A 1 79 ? -12.089 -0.714 13.838 1.00 89.62 79 VAL A C 1
ATOM 637 O O . VAL A 1 79 ? -11.599 0.165 13.127 1.00 89.62 79 VAL A O 1
ATOM 640 N N . PHE A 1 80 ? -12.306 -1.958 13.400 1.00 91.75 80 PHE A N 1
ATOM 641 C CA . PHE A 1 80 ? -12.011 -2.369 12.033 1.00 91.75 80 PHE A CA 1
ATOM 642 C C . PHE A 1 80 ? -12.830 -1.608 11.006 1.00 91.75 80 PHE A C 1
ATOM 644 O O . PHE A 1 80 ? -12.258 -1.073 10.064 1.00 91.75 80 PHE A O 1
ATOM 651 N N . GLN A 1 81 ? -14.143 -1.500 11.192 1.00 90.69 81 GLN A N 1
ATOM 652 C CA . GLN A 1 81 ? -14.996 -0.775 10.254 1.00 90.69 81 GLN A CA 1
ATOM 653 C C . GLN A 1 81 ? -14.634 0.717 10.185 1.00 90.69 81 GLN A C 1
ATOM 655 O O . GLN A 1 81 ? -14.662 1.302 9.101 1.00 90.69 81 GLN A O 1
ATOM 660 N N . ALA A 1 82 ? -14.268 1.340 11.310 1.00 90.19 82 ALA A N 1
ATOM 661 C CA . ALA A 1 82 ? -13.839 2.737 11.344 1.00 90.19 82 ALA A CA 1
ATOM 662 C C . ALA A 1 82 ? -12.523 2.961 10.583 1.00 90.19 82 ALA A C 1
ATOM 664 O O . ALA A 1 82 ? -12.442 3.871 9.755 1.00 90.19 82 ALA A O 1
ATOM 665 N N . TRP A 1 83 ? -11.518 2.114 10.822 1.00 93.88 83 TRP A N 1
ATOM 666 C CA . TRP A 1 83 ? -10.241 2.161 10.108 1.00 93.88 83 TRP A CA 1
ATOM 667 C C . TRP A 1 83 ? -10.400 1.814 8.618 1.00 93.88 83 TRP A C 1
ATOM 669 O O . TRP A 1 83 ? -9.902 2.531 7.752 1.00 93.88 83 TRP A O 1
ATOM 679 N N . TRP A 1 84 ? -11.169 0.774 8.294 1.00 92.19 84 TRP A N 1
ATOM 680 C CA . TRP A 1 84 ? -11.370 0.301 6.924 1.00 92.19 84 TRP A CA 1
ATOM 681 C C . TRP A 1 84 ? -12.067 1.332 6.031 1.00 92.19 84 TRP A C 1
ATOM 683 O O . TRP A 1 84 ? -11.722 1.463 4.859 1.00 92.19 84 TRP A O 1
ATOM 693 N N . LYS A 1 85 ? -13.015 2.113 6.571 1.00 91.81 85 LYS A N 1
ATOM 694 C CA . LYS A 1 85 ? -13.642 3.226 5.832 1.00 91.81 85 LYS A CA 1
ATOM 695 C C . LYS A 1 85 ? -12.617 4.249 5.344 1.00 91.81 85 LYS A C 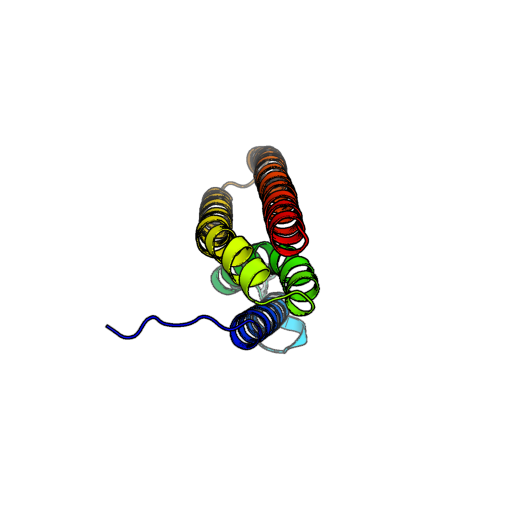1
ATOM 697 O O . LYS A 1 85 ? -12.790 4.785 4.257 1.00 91.81 85 LYS A O 1
ATOM 702 N N . PHE A 1 86 ? -11.579 4.507 6.137 1.00 93.25 86 PHE A N 1
ATOM 703 C CA . PHE A 1 86 ? -10.475 5.377 5.750 1.00 93.25 86 PHE A CA 1
ATOM 704 C C . PHE A 1 86 ? -9.546 4.676 4.749 1.00 93.25 86 PHE A C 1
ATOM 706 O O . PHE A 1 86 ? -9.331 5.188 3.650 1.00 93.25 86 PHE A O 1
ATOM 713 N N . ALA A 1 87 ? -9.065 3.476 5.090 1.00 92.44 87 ALA A N 1
ATOM 714 C CA . ALA A 1 87 ? -8.118 2.733 4.260 1.00 92.44 87 ALA A CA 1
ATOM 715 C C . ALA A 1 87 ? -8.658 2.471 2.843 1.00 92.44 87 A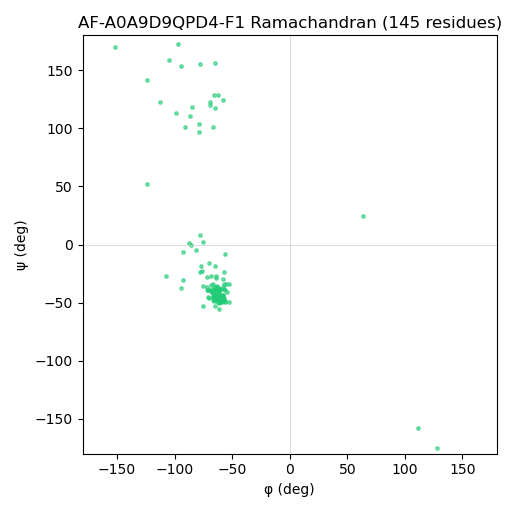LA A C 1
ATOM 717 O O . ALA A 1 87 ? -7.921 2.609 1.873 1.00 92.44 87 ALA A O 1
ATOM 718 N N . ARG A 1 88 ? -9.959 2.187 2.705 1.00 91.94 88 ARG A N 1
ATOM 719 C CA . ARG A 1 88 ? -10.620 1.970 1.409 1.00 91.94 88 ARG A CA 1
ATOM 720 C C . ARG A 1 88 ? -10.445 3.135 0.432 1.00 91.94 88 ARG A C 1
ATOM 722 O O . ARG A 1 88 ? -10.407 2.886 -0.764 1.00 91.94 88 ARG A O 1
ATOM 729 N N . TRP A 1 89 ? -10.385 4.372 0.918 1.00 92.94 89 TRP A N 1
ATOM 730 C CA . TRP A 1 89 ? -10.214 5.553 0.067 1.00 92.94 89 TRP A CA 1
ATOM 731 C C . TRP A 1 89 ? -8.754 5.963 -0.065 1.00 92.94 89 TRP A C 1
ATOM 733 O O . TRP A 1 89 ? -8.325 6.353 -1.145 1.00 92.94 89 TRP A O 1
ATOM 743 N N . PHE A 1 90 ? -7.979 5.837 1.010 1.00 92.75 90 PHE A N 1
ATOM 744 C CA . PHE A 1 90 ? -6.590 6.280 1.009 1.00 92.75 90 PHE A CA 1
ATOM 745 C C . PHE A 1 90 ? -5.661 5.336 0.233 1.00 92.75 90 PHE A C 1
ATOM 747 O O . PHE A 1 90 ? -4.757 5.797 -0.454 1.00 92.75 90 PHE A O 1
ATOM 754 N N . VAL A 1 91 ? -5.897 4.020 0.282 1.00 90.88 91 VAL A N 1
ATOM 755 C CA . VAL A 1 91 ? -5.073 3.037 -0.446 1.00 90.88 91 VAL A CA 1
ATOM 756 C C . VAL A 1 91 ? -5.140 3.247 -1.970 1.00 90.88 91 VAL A C 1
ATOM 758 O O . VAL A 1 91 ? -4.078 3.313 -2.585 1.00 90.88 91 VAL A O 1
ATOM 761 N N . PRO A 1 92 ? -6.318 3.443 -2.602 1.00 91.62 92 PRO A N 1
ATOM 762 C CA . PRO A 1 92 ? -6.389 3.832 -4.011 1.00 91.62 92 PRO A CA 1
ATOM 763 C C . PRO A 1 92 ? -5.642 5.125 -4.350 1.00 91.62 92 PRO A C 1
ATOM 765 O O . PRO A 1 92 ? -5.083 5.216 -5.437 1.00 91.62 92 PRO A O 1
ATOM 768 N N . ILE A 1 93 ? -5.600 6.106 -3.440 1.00 92.50 93 ILE A N 1
ATOM 769 C CA . ILE A 1 93 ? -4.838 7.349 -3.649 1.00 92.50 93 ILE A CA 1
ATOM 770 C C . ILE A 1 93 ? -3.339 7.050 -3.694 1.00 92.50 93 ILE A C 1
ATOM 772 O O . ILE A 1 93 ? -2.663 7.533 -4.597 1.00 92.50 93 ILE A O 1
ATOM 776 N N . ILE A 1 94 ? -2.827 6.221 -2.776 1.00 90.75 94 ILE A N 1
ATOM 777 C CA . ILE A 1 94 ? -1.422 5.783 -2.806 1.00 90.75 94 ILE A CA 1
ATOM 778 C C . ILE A 1 94 ? -1.128 5.075 -4.133 1.00 90.75 94 ILE A C 1
ATOM 780 O O . ILE A 1 94 ? -0.186 5.459 -4.814 1.00 90.75 94 ILE A O 1
ATOM 784 N N . ILE A 1 95 ? -1.970 4.118 -4.546 1.00 89.69 95 ILE A N 1
ATOM 785 C CA . ILE A 1 95 ? -1.813 3.400 -5.824 1.00 89.69 95 ILE A CA 1
ATOM 786 C C . ILE A 1 95 ? -1.780 4.378 -7.002 1.00 89.69 95 ILE A C 1
ATOM 788 O O . ILE A 1 95 ? -0.918 4.262 -7.867 1.00 89.69 95 ILE A O 1
ATOM 792 N N . LEU A 1 96 ? -2.700 5.343 -7.040 1.00 90.69 96 LEU A N 1
ATOM 793 C CA . LEU A 1 96 ? -2.779 6.328 -8.115 1.00 90.69 96 LEU A CA 1
ATOM 794 C C . LEU A 1 96 ? -1.525 7.203 -8.172 1.00 90.69 96 LEU A C 1
ATOM 796 O O . LEU A 1 96 ? -0.980 7.410 -9.252 1.00 90.69 96 LEU A O 1
ATOM 800 N N . VAL A 1 97 ? -1.050 7.692 -7.025 1.00 89.56 97 VAL A N 1
ATOM 801 C CA . VAL A 1 97 ? 0.169 8.506 -6.958 1.00 89.56 97 VAL A CA 1
ATOM 802 C C . VAL A 1 97 ? 1.374 7.685 -7.404 1.00 89.56 97 VAL A C 1
ATOM 804 O O . VAL A 1 97 ? 2.093 8.116 -8.300 1.00 89.56 97 VAL A O 1
ATOM 807 N N . THR A 1 98 ? 1.544 6.470 -6.877 1.00 86.19 98 THR A N 1
ATOM 808 C CA . THR A 1 98 ? 2.625 5.569 -7.294 1.00 86.19 98 THR A CA 1
ATOM 809 C C . THR A 1 98 ? 2.554 5.258 -8.793 1.00 86.19 98 THR A C 1
ATOM 811 O O . THR A 1 98 ? 3.584 5.214 -9.463 1.00 86.19 98 THR A O 1
ATOM 814 N N . PHE A 1 99 ? 1.358 5.080 -9.359 1.00 86.31 99 PHE A N 1
ATOM 815 C CA . PHE A 1 99 ? 1.176 4.848 -10.793 1.00 86.31 99 PHE A CA 1
ATOM 816 C C . PHE A 1 99 ? 1.616 6.053 -11.631 1.00 86.31 99 PHE A C 1
ATOM 818 O O . PHE A 1 99 ? 2.375 5.887 -12.585 1.00 86.31 99 PHE A O 1
ATOM 825 N N . LEU A 1 100 ? 1.205 7.266 -11.247 1.00 86.38 100 LEU A N 1
ATOM 826 C CA . LEU A 1 100 ? 1.600 8.501 -11.932 1.00 86.38 100 LEU A CA 1
ATOM 827 C C . LEU A 1 100 ? 3.120 8.713 -11.897 1.00 86.38 100 LEU A C 1
ATOM 829 O O . LEU A 1 100 ? 3.714 9.078 -12.911 1.00 86.38 100 LEU A O 1
ATOM 833 N N . GLN A 1 101 ? 3.749 8.422 -10.760 1.00 83.56 101 GLN A N 1
ATOM 834 C CA . GLN A 1 101 ? 5.199 8.512 -10.574 1.00 83.56 101 GLN A CA 1
ATOM 835 C C . GLN A 1 101 ? 5.968 7.545 -11.481 1.00 83.56 101 GLN A C 1
ATOM 837 O O . GLN A 1 101 ? 6.943 7.929 -12.128 1.00 83.56 101 GLN A O 1
ATOM 842 N N . ASN A 1 102 ? 5.484 6.304 -11.598 1.00 77.81 102 ASN A N 1
ATOM 843 C CA . ASN A 1 102 ? 6.101 5.298 -12.460 1.00 77.81 102 ASN A CA 1
ATOM 844 C C . ASN A 1 102 ? 5.962 5.624 -13.958 1.00 77.81 102 ASN A C 1
ATOM 846 O O . ASN A 1 102 ? 6.879 5.345 -14.726 1.00 77.81 102 ASN A O 1
ATOM 850 N N . ILE A 1 103 ? 4.852 6.233 -14.395 1.00 77.12 103 ILE A N 1
ATOM 851 C CA . ILE A 1 103 ? 4.703 6.671 -15.795 1.00 77.12 103 ILE A CA 1
ATOM 852 C C . ILE A 1 103 ? 5.670 7.815 -16.118 1.00 77.12 103 ILE A C 1
ATOM 854 O O . ILE A 1 103 ? 6.256 7.845 -17.200 1.00 77.12 103 ILE A O 1
ATOM 858 N N . ALA A 1 104 ? 5.855 8.749 -15.185 1.00 70.69 104 ALA A N 1
ATOM 859 C CA . ALA A 1 104 ? 6.694 9.923 -15.394 1.00 70.69 104 ALA A CA 1
ATOM 860 C C . ALA A 1 104 ? 8.204 9.601 -15.473 1.00 70.69 104 ALA A C 1
ATOM 862 O O . ALA A 1 104 ? 8.977 10.416 -15.970 1.00 70.69 104 ALA A O 1
ATOM 863 N N . HIS A 1 105 ? 8.624 8.411 -15.032 1.00 62.88 105 HIS A N 1
ATOM 864 C CA . HIS A 1 105 ? 10.023 7.982 -14.908 1.00 62.88 105 HIS A CA 1
ATOM 865 C C . HIS A 1 105 ? 10.717 7.559 -16.223 1.00 62.88 105 HIS A C 1
ATOM 867 O O . HIS A 1 105 ? 11.840 7.061 -16.197 1.00 62.88 105 HIS A O 1
ATOM 873 N N . GLN A 1 106 ? 10.102 7.756 -17.397 1.00 61.91 106 GLN A N 1
ATOM 874 C CA . GLN A 1 106 ? 10.704 7.348 -18.680 1.00 61.91 106 GLN A CA 1
ATOM 875 C C . GLN A 1 106 ? 11.855 8.249 -19.184 1.00 61.91 106 GLN A C 1
ATOM 877 O O . GLN A 1 106 ? 12.398 7.987 -20.256 1.00 61.91 106 GLN A O 1
ATOM 882 N N . GLN A 1 107 ? 12.262 9.285 -18.441 1.00 55.25 107 GLN A N 1
ATOM 883 C CA . GLN A 1 107 ? 13.365 10.175 -18.827 1.00 55.25 107 GLN A CA 1
ATOM 884 C C . GLN A 1 107 ? 14.670 9.788 -18.107 1.00 55.25 107 GLN A C 1
ATOM 886 O O . GLN A 1 107 ? 14.785 9.915 -16.890 1.00 55.25 107 GLN A O 1
ATOM 891 N N . GLY A 1 108 ? 15.669 9.303 -18.853 1.00 56.00 108 GLY A N 1
ATOM 892 C CA . GLY A 1 108 ? 16.995 8.965 -18.313 1.00 56.00 108 GLY A CA 1
ATOM 893 C C . GLY A 1 108 ? 17.894 10.189 -18.069 1.00 56.00 108 GLY A C 1
ATOM 894 O O . GLY A 1 108 ? 17.739 11.221 -18.718 1.00 56.00 108 GLY A O 1
ATOM 895 N N . GLY A 1 109 ? 18.867 10.066 -17.154 1.00 67.88 109 GLY A N 1
ATOM 896 C CA . GLY A 1 109 ? 19.896 11.082 -16.865 1.00 67.88 109 GLY A CA 1
ATOM 897 C C . GLY A 1 109 ? 19.759 11.754 -15.490 1.00 67.88 109 GLY A C 1
ATOM 898 O O . GLY A 1 109 ? 19.143 11.207 -14.578 1.00 67.88 109 GLY A O 1
ATOM 899 N N . LEU A 1 110 ? 20.326 12.959 -15.335 1.00 60.81 110 LEU A N 1
ATOM 900 C CA . LEU A 1 110 ? 20.250 13.770 -14.101 1.00 60.81 110 LEU A CA 1
ATOM 901 C C . LEU A 1 110 ? 18.803 14.097 -13.679 1.00 60.81 110 LEU A C 1
ATOM 903 O O . LEU A 1 110 ? 18.523 14.198 -12.485 1.00 60.81 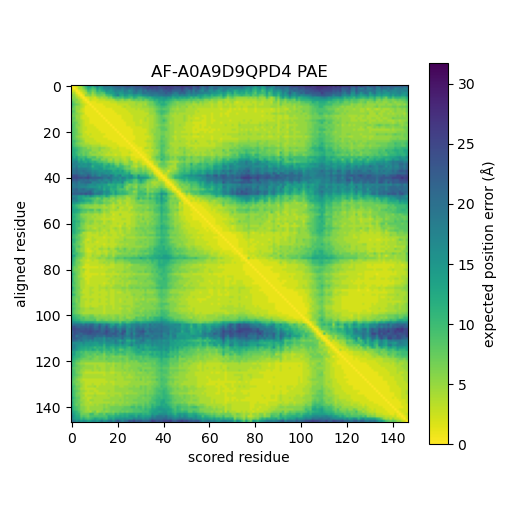110 LEU A O 1
ATOM 907 N N . GLY A 1 111 ? 17.879 14.198 -14.643 1.00 61.16 111 GLY A N 1
ATOM 908 C CA . GLY A 1 111 ? 16.445 14.363 -14.382 1.00 61.16 111 GLY A CA 1
ATOM 909 C C . GLY A 1 111 ? 15.830 13.173 -13.639 1.00 61.16 111 GLY A C 1
ATOM 910 O O . GLY A 1 111 ? 15.045 13.377 -12.718 1.00 61.16 111 GLY A O 1
ATOM 911 N N . GLY A 1 112 ? 16.265 11.944 -13.939 1.00 66.19 112 GLY A N 1
ATOM 912 C CA . GLY A 1 112 ? 15.784 10.736 -13.261 1.00 66.19 112 GLY A CA 1
ATOM 913 C C . GLY A 1 112 ? 16.193 10.666 -11.786 1.00 66.19 112 GLY A C 1
ATOM 914 O O . GLY A 1 112 ? 15.413 10.221 -10.950 1.00 66.19 112 GLY A O 1
ATOM 915 N N . VAL A 1 113 ? 17.380 11.173 -11.430 1.00 66.00 113 VAL A N 1
ATOM 916 C CA . VAL A 1 113 ? 17.840 11.209 -10.027 1.00 66.00 113 VAL A CA 1
ATOM 917 C C . VAL A 1 113 ? 17.036 12.222 -9.209 1.00 66.00 113 VAL A C 1
ATOM 919 O O . VAL A 1 113 ? 16.574 11.903 -8.115 1.00 66.00 113 VAL A O 1
ATOM 922 N N . ALA A 1 114 ? 16.824 13.430 -9.742 1.00 70.81 114 ALA A N 1
ATOM 923 C CA . ALA A 1 114 ? 16.015 14.452 -9.074 1.00 70.81 114 ALA A CA 1
ATOM 924 C C . ALA A 1 114 ? 14.554 13.998 -8.899 1.00 70.81 114 ALA A C 1
ATOM 926 O O . ALA A 1 114 ? 13.943 14.233 -7.855 1.00 70.81 114 ALA A O 1
ATOM 927 N N . GLN A 1 115 ? 14.018 13.294 -9.896 1.00 74.12 115 GLN A N 1
ATOM 928 C CA . GLN A 1 115 ? 12.658 12.770 -9.877 1.00 74.12 115 GLN A CA 1
ATOM 929 C C . GLN A 1 115 ? 12.495 11.590 -8.912 1.00 74.12 115 GLN A C 1
ATOM 931 O O . GLN A 1 115 ? 11.506 11.540 -8.187 1.00 74.12 115 GLN A O 1
ATOM 936 N N . GLY A 1 116 ? 13.496 10.712 -8.792 1.00 77.62 116 GLY A N 1
ATOM 937 C CA . GLY A 1 116 ? 13.504 9.648 -7.784 1.00 77.62 116 GLY A CA 1
ATOM 938 C C . GLY A 1 116 ? 13.476 10.180 -6.344 1.00 77.62 116 GLY A C 1
ATOM 939 O O . GLY A 1 116 ? 12.751 9.652 -5.500 1.00 77.62 116 GLY A O 1
ATOM 940 N N . VAL A 1 117 ? 14.208 11.265 -6.058 1.00 82.31 117 VAL A N 1
ATOM 941 C CA . VAL A 1 117 ? 14.176 11.923 -4.736 1.00 82.31 117 VAL A CA 1
ATOM 942 C C . VAL A 1 117 ? 12.811 12.554 -4.470 1.00 82.31 117 VAL A C 1
ATOM 944 O O . VAL A 1 117 ? 12.257 12.381 -3.383 1.00 82.31 117 VAL A O 1
ATOM 947 N N . PHE A 1 118 ? 12.251 13.260 -5.454 1.00 82.81 118 PHE A N 1
ATOM 948 C CA . PHE A 1 118 ? 10.910 13.831 -5.339 1.00 82.81 118 PHE A CA 1
ATOM 949 C C . PHE A 1 118 ? 9.864 12.745 -5.065 1.00 82.81 118 PHE A C 1
ATOM 951 O O . PHE A 1 118 ? 9.041 12.888 -4.156 1.00 82.81 118 PHE A O 1
ATOM 958 N N . ASP A 1 119 ? 9.950 11.622 -5.775 1.00 83.31 119 ASP A N 1
ATOM 959 C CA . ASP A 1 119 ? 9.003 10.528 -5.625 1.00 83.31 119 ASP A CA 1
ATOM 960 C C . ASP A 1 119 ? 9.073 9.879 -4.249 1.00 83.31 119 ASP A C 1
ATOM 962 O O . ASP A 1 119 ? 8.036 9.640 -3.618 1.00 83.31 119 ASP A O 1
ATOM 966 N N . PHE A 1 120 ? 10.292 9.683 -3.745 1.00 85.44 120 PHE A N 1
ATOM 967 C CA . PHE A 1 120 ? 10.523 9.212 -2.389 1.00 85.44 120 PHE A CA 1
ATOM 968 C C . PHE A 1 120 ? 9.913 10.154 -1.344 1.00 85.44 120 PHE A C 1
ATOM 970 O O . PHE A 1 120 ? 9.251 9.686 -0.416 1.00 85.44 120 PHE A O 1
ATOM 977 N N . VAL A 1 121 ? 10.083 11.472 -1.491 1.00 90.56 121 VAL A N 1
ATOM 978 C CA . VAL A 1 121 ? 9.532 12.466 -0.553 1.00 90.56 121 VAL A CA 1
ATOM 979 C C . VAL A 1 121 ? 8.003 12.437 -0.552 1.00 90.56 121 VAL A C 1
ATOM 981 O O . VAL A 1 121 ? 7.395 12.369 0.520 1.00 90.56 121 VAL A O 1
ATOM 984 N N . VAL A 1 122 ? 7.373 12.436 -1.730 1.00 90.62 122 VAL A N 1
ATOM 985 C CA . VAL A 1 122 ? 5.907 12.417 -1.859 1.00 90.62 122 VAL A CA 1
ATOM 986 C C . VAL A 1 122 ? 5.321 11.136 -1.265 1.00 90.62 122 VAL A C 1
ATOM 988 O O . VAL A 1 122 ? 4.382 11.201 -0.467 1.00 90.62 122 VAL A O 1
ATOM 991 N N . LEU A 1 123 ? 5.890 9.972 -1.593 1.00 88.44 123 LEU A N 1
ATOM 992 C CA . LEU A 1 123 ? 5.425 8.693 -1.053 1.00 88.44 123 LEU A CA 1
ATOM 993 C C . LEU A 1 123 ? 5.633 8.610 0.458 1.00 88.44 123 LEU A C 1
ATOM 995 O O . LEU A 1 123 ? 4.720 8.214 1.181 1.00 88.44 123 LEU A O 1
ATOM 999 N N . THR A 1 124 ? 6.794 9.038 0.953 1.00 90.56 124 THR A N 1
ATOM 1000 C CA . THR A 1 124 ? 7.087 9.073 2.392 1.00 90.56 124 THR A CA 1
ATOM 1001 C C . THR A 1 124 ? 6.073 9.936 3.133 1.00 90.56 124 THR A C 1
ATOM 1003 O O . THR A 1 124 ? 5.522 9.512 4.150 1.00 90.56 124 THR A O 1
ATOM 1006 N N . PHE A 1 125 ? 5.758 11.119 2.602 1.00 94.31 125 PHE A N 1
ATOM 1007 C CA . PHE A 1 125 ? 4.754 12.002 3.182 1.00 94.31 125 PHE A CA 1
ATOM 1008 C C . PHE A 1 125 ? 3.361 11.353 3.212 1.00 94.31 125 PHE A C 1
ATOM 1010 O O . PHE A 1 125 ? 2.695 11.366 4.250 1.00 94.31 125 PHE A O 1
ATOM 1017 N N . LEU A 1 126 ? 2.940 10.711 2.117 1.00 93.31 126 LEU A N 1
ATOM 1018 C CA . LEU A 1 126 ? 1.672 9.976 2.059 1.00 93.31 126 LEU A CA 1
ATOM 1019 C C . LEU A 1 126 ? 1.618 8.821 3.064 1.00 93.31 126 LEU A C 1
ATOM 1021 O O . LEU A 1 126 ? 0.583 8.623 3.703 1.00 93.31 126 LEU A O 1
ATOM 1025 N N . TYR A 1 127 ? 2.718 8.091 3.260 1.00 91.69 127 TYR A N 1
ATOM 1026 C CA . TYR A 1 127 ? 2.779 7.029 4.263 1.00 91.69 127 TYR A CA 1
ATOM 1027 C C . TYR A 1 127 ? 2.704 7.562 5.685 1.00 91.69 127 TYR A C 1
ATOM 1029 O O . TYR A 1 127 ? 1.969 7.002 6.497 1.00 91.69 127 TYR A O 1
ATOM 1037 N N . ILE A 1 128 ? 3.399 8.659 5.993 1.00 94.19 128 ILE A N 1
ATOM 1038 C CA . ILE A 1 128 ? 3.301 9.308 7.305 1.00 94.19 128 ILE A CA 1
ATOM 1039 C C . ILE A 1 128 ? 1.849 9.714 7.572 1.00 94.19 128 ILE A C 1
ATOM 1041 O O . ILE A 1 128 ? 1.307 9.396 8.633 1.00 94.19 128 ILE A O 1
ATOM 1045 N N . LEU A 1 129 ? 1.182 10.337 6.596 1.00 94.88 129 LEU A N 1
ATOM 1046 C CA . LEU A 1 129 ? -0.232 10.688 6.714 1.00 94.88 129 LEU A CA 1
ATOM 1047 C C . LEU A 1 129 ? -1.112 9.452 6.921 1.00 94.88 129 LEU A C 1
ATOM 1049 O O . LEU A 1 129 ? -1.954 9.458 7.822 1.00 94.88 129 LEU A O 1
ATOM 1053 N N . PHE A 1 130 ? -0.907 8.384 6.147 1.00 94.31 130 PHE A N 1
ATOM 1054 C CA . PHE A 1 130 ? -1.652 7.131 6.288 1.00 94.31 130 PHE A CA 1
ATOM 1055 C C . PHE A 1 130 ? -1.488 6.510 7.680 1.00 94.31 130 PHE A C 1
ATOM 1057 O O . PHE A 1 130 ? -2.469 6.083 8.292 1.00 94.31 130 PHE A O 1
ATOM 1064 N N . ILE A 1 131 ? -0.259 6.483 8.196 1.00 93.75 131 ILE A N 1
ATOM 1065 C CA . ILE A 1 131 ? 0.078 5.928 9.509 1.00 93.75 131 ILE A CA 1
ATOM 1066 C C . ILE A 1 131 ? -0.582 6.754 10.612 1.00 93.75 131 ILE A C 1
ATOM 1068 O O . ILE A 1 131 ? -1.310 6.201 11.438 1.00 93.75 131 ILE A O 1
ATOM 1072 N N . LEU A 1 132 ? -0.387 8.076 10.611 1.00 95.31 132 LEU A N 1
ATOM 1073 C CA . LEU A 1 132 ? -0.928 8.966 11.641 1.00 95.31 132 LEU A CA 1
ATOM 1074 C C . LEU A 1 132 ? -2.456 8.903 11.687 1.00 95.31 132 LEU A C 1
ATOM 1076 O O . LEU A 1 132 ? -3.044 8.693 12.748 1.00 95.31 132 LEU A O 1
ATOM 1080 N N . THR A 1 133 ? -3.110 9.025 10.534 1.00 94.25 133 THR A N 1
ATOM 1081 C CA . THR A 1 133 ? -4.575 8.966 10.441 1.00 94.25 133 THR A CA 1
ATOM 1082 C C . THR A 1 133 ? -5.125 7.594 10.833 1.00 94.25 133 THR A C 1
ATOM 1084 O O . THR A 1 133 ? -6.125 7.530 11.556 1.00 94.25 133 THR A O 1
ATOM 1087 N N . SER A 1 134 ? -4.454 6.502 10.445 1.00 93.06 134 SER A N 1
ATOM 1088 C CA . SER A 1 134 ? -4.810 5.145 10.875 1.00 93.06 134 SER A CA 1
ATOM 1089 C C . SER A 1 134 ? -4.742 5.007 12.394 1.00 93.06 134 SER A C 1
ATOM 1091 O O . SER A 1 134 ? -5.713 4.561 13.008 1.00 93.06 134 SER A O 1
ATOM 1093 N N . ILE A 1 135 ? -3.645 5.448 13.018 1.00 93.56 135 ILE A N 1
ATOM 1094 C CA . ILE A 1 135 ? -3.471 5.413 14.477 1.00 93.56 135 ILE A CA 1
ATOM 1095 C C . ILE A 1 135 ? -4.558 6.240 15.166 1.00 93.56 135 ILE A C 1
ATOM 1097 O O . ILE A 1 135 ? -5.227 5.732 16.067 1.00 93.56 135 ILE A O 1
ATOM 1101 N N . ILE A 1 136 ? -4.787 7.480 14.723 1.00 94.31 136 ILE A N 1
ATOM 1102 C CA . ILE A 1 136 ? -5.799 8.376 15.298 1.00 94.31 136 ILE A CA 1
ATOM 1103 C C . ILE A 1 136 ? -7.183 7.718 15.259 1.00 94.31 136 ILE A C 1
ATOM 1105 O O . ILE A 1 136 ? -7.865 7.653 16.283 1.00 94.31 136 ILE A O 1
ATOM 1109 N N . LYS A 1 137 ? -7.596 7.169 14.110 1.00 91.44 137 LYS A N 1
ATOM 1110 C CA . LYS A 1 137 ? -8.903 6.507 13.964 1.00 91.44 137 LYS A CA 1
ATOM 1111 C C . LYS A 1 137 ? -9.031 5.279 14.862 1.00 91.44 137 LYS A C 1
ATOM 1113 O O . LYS A 1 137 ? -10.074 5.104 15.497 1.00 91.44 137 LYS A O 1
ATOM 1118 N N . ILE A 1 138 ? -7.984 4.460 14.947 1.00 91.25 138 ILE A N 1
ATOM 1119 C CA . ILE A 1 138 ? -7.957 3.269 15.803 1.00 91.25 138 ILE A CA 1
ATOM 1120 C C . ILE A 1 138 ? -8.071 3.669 17.282 1.00 91.25 138 ILE A C 1
ATOM 1122 O O . ILE A 1 138 ? -8.907 3.123 18.003 1.00 91.25 138 ILE A O 1
ATOM 1126 N N . VAL A 1 139 ? -7.282 4.647 17.736 1.00 92.06 139 VAL A N 1
ATOM 1127 C CA . VAL A 1 139 ? -7.251 5.094 19.138 1.00 92.06 139 VAL A CA 1
ATOM 1128 C C . VAL A 1 139 ? -8.561 5.763 19.548 1.00 92.06 139 VAL A C 1
ATOM 1130 O O . VAL A 1 139 ? -9.112 5.406 20.589 1.00 92.06 139 VAL A O 1
ATOM 1133 N N . LEU A 1 140 ? -9.086 6.691 18.741 1.00 90.81 140 LEU A N 1
ATOM 1134 C CA . LEU A 1 140 ? -10.344 7.388 19.036 1.00 90.81 140 LEU A CA 1
ATOM 1135 C C . LEU A 1 140 ? -11.515 6.408 19.129 1.00 90.81 140 LEU A C 1
ATOM 1137 O O . LEU A 1 140 ? -12.262 6.426 20.104 1.00 90.81 140 LEU A O 1
ATOM 1141 N N . THR A 1 141 ? -11.629 5.492 18.164 1.00 91.06 141 THR A N 1
ATOM 1142 C CA . THR A 1 141 ? -12.705 4.490 18.174 1.00 91.06 141 THR A CA 1
ATOM 1143 C C . THR A 1 141 ? -12.568 3.554 19.371 1.00 91.06 141 THR A C 1
ATOM 1145 O O . THR A 1 141 ? -13.552 3.236 20.029 1.00 91.06 141 THR A O 1
ATOM 1148 N N . ARG A 1 142 ? -11.340 3.151 19.721 1.00 89.62 142 ARG A N 1
ATOM 1149 C CA . ARG A 1 142 ? -11.091 2.310 20.896 1.00 89.62 142 ARG A CA 1
ATOM 1150 C C . ARG A 1 142 ? -11.463 3.003 22.210 1.00 89.62 142 ARG A C 1
ATOM 1152 O O . ARG A 1 142 ? -11.934 2.317 23.113 1.00 89.62 142 ARG A O 1
ATOM 1159 N N . ARG A 1 143 ? -11.238 4.317 22.336 1.00 90.19 143 ARG A N 1
ATOM 1160 C CA . ARG A 1 143 ? -11.630 5.100 23.523 1.00 90.19 143 ARG A CA 1
ATOM 1161 C C . ARG A 1 143 ? -13.151 5.189 23.653 1.00 90.19 143 ARG A C 1
ATOM 1163 O O . ARG A 1 143 ? -13.664 4.883 24.720 1.00 90.19 143 ARG A O 1
ATOM 1170 N N . ASN A 1 144 ? -13.852 5.475 22.557 1.00 88.69 144 ASN A N 1
ATOM 1171 C CA . ASN A 1 144 ? -15.318 5.573 22.535 1.00 88.69 144 ASN A CA 1
ATOM 1172 C C . ASN A 1 144 ? -16.046 4.250 22.835 1.00 88.69 144 ASN A C 1
ATOM 1174 O O . ASN A 1 144 ? -17.225 4.271 23.139 1.00 88.69 144 ASN A O 1
ATOM 1178 N N . LEU A 1 145 ? -15.375 3.099 22.708 1.00 84.94 145 LEU A N 1
ATOM 1179 C CA . LEU A 1 145 ? -15.937 1.777 23.033 1.00 84.94 145 LEU A CA 1
ATOM 1180 C C . LEU A 1 145 ? -15.644 1.317 24.472 1.00 84.94 145 LEU A C 1
ATOM 1182 O O . LEU A 1 145 ? -16.058 0.217 24.857 1.00 84.94 145 LEU A O 1
ATOM 1186 N N . LYS A 1 146 ? -14.823 2.079 25.204 1.00 78.75 146 LYS A N 1
ATOM 1187 C CA . LYS A 1 146 ? -14.407 1.795 26.584 1.00 78.75 146 LYS A CA 1
ATOM 1188 C C . LYS A 1 146 ? -15.053 2.724 27.614 1.00 78.75 146 LYS A C 1
ATOM 1190 O O . LYS A 1 146 ? -15.121 2.313 28.767 1.00 78.75 146 LYS A O 1
ATOM 1195 N N . GLY A 1 147 ? -15.417 3.944 27.220 1.00 65.19 147 GLY A N 1
ATOM 1196 C CA . GLY A 1 147 ? -16.284 4.830 28.003 1.00 65.19 147 GLY A CA 1
ATOM 1197 C C . GLY A 1 147 ? -17.737 4.511 27.715 1.00 65.19 147 GLY A C 1
ATOM 1198 O O . GLY A 1 147 ? -18.527 4.571 28.674 1.00 65.19 147 GLY A O 1
#

Nearest PDB structures (foldseek):
  4u5a-assembly1_A  TM=3.683E-01  e=5.256E+00  Plasmodium berghei
  8qv2-assembly1_D  TM=3.160E-01  e=4.012E+00  Saccharomyces cerevisiae

pLDDT: mean 83.36, std 10.46, range [44.59, 95.31]

Sequence (147 aa):
MKKIVVTKKNVLIIALLGLIVSYVLNNPLFFGICFDAYALSGHVYCHDKFGYLLSHLLFFALMPVLPFVIIVYRMRDEVFQAWWKFARWFVPIIILVTFLQNIAHQQGGLGGVAQGVFDFVVLTFLYILFILTSIIKIVLTRRNLKG

Solvent-accessible surface area (backbone atoms only — not comparable to full-atom values): 8312 Å² total; per-residue (Å²): 135,85,79,83,78,84,47,67,66,57,54,52,52,52,47,51,51,41,43,52,52,16,53,50,44,68,38,33,65,84,71,64,74,42,68,75,46,84,47,101,90,45,78,47,72,60,70,50,69,65,44,48,50,54,15,48,43,35,37,67,46,36,62,72,47,48,64,52,49,58,61,38,61,80,46,58,69,67,40,37,55,59,36,46,63,50,49,67,58,51,43,58,50,49,35,50,51,54,50,54,54,63,66,68,60,80,48,82,61,74,64,37,56,58,48,52,53,52,50,51,52,54,51,51,51,52,48,53,51,52,51,53,52,46,50,51,45,38,53,53,45,52,50,69,75,71,110

Radius of gyration: 19.04 Å; Cα contacts (8 Å, |Δi|>4): 100; chains: 1; bounding box: 55×34×57 Å

Mean predicted aligned error: 7.56 Å

Secondary structure (DSSP, 8-state):
-------HHHHHHHHHHHHHHHHHHH-TTTTTS---EEETTEEE-S--HHHHHHHHHHHHHHTTHHHHHHHHHTS-HHHHHHHHHHHHHHHHHHHHHHHHHHHHTT--SHHHHHHHHHHHHHHHHHHHHHHHHHHHHHHHHHHHTT-

Foldseek 3Di:
DDDPDDDLVNLQVCLVVLLVLLVCLVCVVVVVVDDWDQDPVGTDDPNDLVSPLSSVLSCLLSVLVNVLSVVCVPPDVQLVVQLCVVSVPLSVVLSVLSNVLSVVQPDDDPVNVVSVVVSCVVSVVSSVVSVVVSVVSNVVSVVVVVD